Protein AF-A0A535V7N3-F1 (afdb_monomer)

Mean predicted aligned error: 14.21 Å

pLDDT: mean 73.82, std 18.44, range [35.97, 97.12]

Solvent-accessible surface area (backbone atoms only — not comparable to full-atom values): 8135 Å² total; per-residue (Å²): 132,54,72,67,55,56,29,54,79,70,72,48,84,84,77,90,72,60,88,92,40,60,90,75,37,63,65,57,57,50,50,53,53,51,51,48,69,50,43,65,97,60,89,83,92,47,71,66,62,52,51,51,39,46,50,54,44,48,56,54,33,73,78,59,64,79,82,86,57,85,73,39,75,67,42,54,49,49,49,53,56,68,66,39,94,58,79,81,59,99,52,96,73,82,73,97,64,88,75,84,80,83,86,68,85,79,76,75,80,72,75,84,72,85,80,77,77,89,80,130

Structure (mmCIF, N/CA/C/O backbone):
data_AF-A0A535V7N3-F1
#
_entry.id   AF-A0A535V7N3-F1
#
loop_
_atom_site.group_PDB
_atom_site.id
_atom_site.type_symbol
_atom_site.label_atom_id
_atom_site.label_alt_id
_atom_site.label_comp_id
_atom_site.label_asym_id
_atom_site.label_entity_id
_atom_site.label_seq_id
_atom_site.pdbx_PDB_ins_code
_atom_site.Cartn_x
_atom_site.Cartn_y
_atom_site.Cartn_z
_atom_site.occupancy
_atom_site.B_iso_or_equiv
_atom_site.auth_seq_id
_atom_site.auth_comp_id
_atom_site.auth_asym_id
_atom_site.auth_atom_id
_atom_site.pdbx_PDB_model_num
ATOM 1 N N . TYR A 1 1 ? -3.805 -7.284 29.762 1.00 74.19 1 TYR A N 1
ATOM 2 C CA . TYR A 1 1 ? -3.783 -8.088 28.529 1.00 74.19 1 TYR A CA 1
ATOM 3 C C . TYR A 1 1 ? -2.688 -7.583 27.618 1.00 74.19 1 TYR A C 1
ATOM 5 O O . TYR A 1 1 ? -2.623 -6.380 27.380 1.00 74.19 1 TYR A O 1
ATOM 13 N N . SER A 1 2 ? -1.801 -8.464 27.156 1.00 92.50 2 SER A N 1
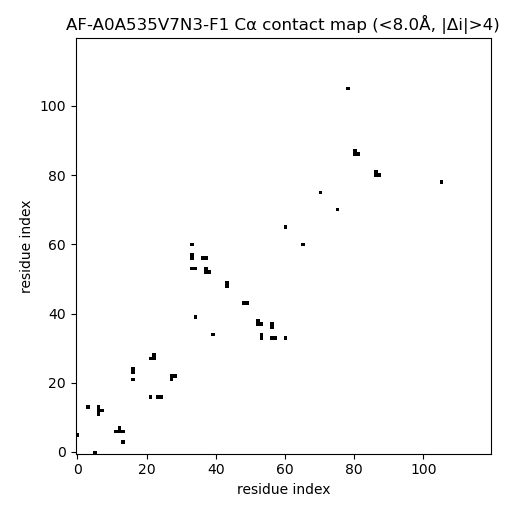ATOM 14 C CA . SER A 1 2 ? -0.885 -8.119 26.066 1.00 92.50 2 SER A CA 1
ATOM 15 C C . SER A 1 2 ? -1.628 -8.176 24.727 1.00 92.50 2 SER A C 1
ATOM 17 O O . SER A 1 2 ? -2.619 -8.894 24.590 1.00 92.50 2 SER A O 1
ATOM 19 N N . ILE A 1 3 ? -1.138 -7.448 23.721 1.00 92.81 3 ILE A N 1
ATOM 20 C CA . ILE A 1 3 ? -1.706 -7.492 22.364 1.00 92.81 3 I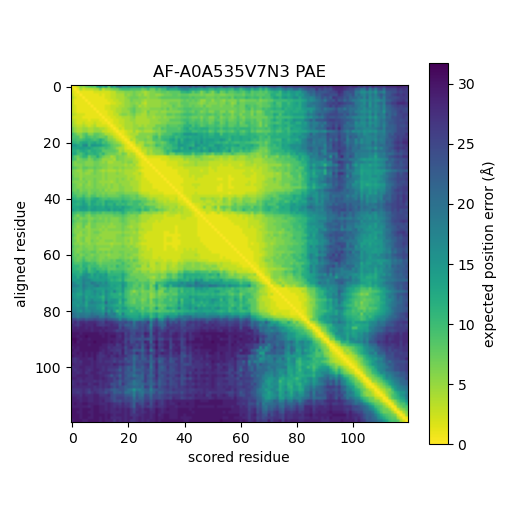LE A CA 1
ATOM 21 C C . ILE A 1 3 ? -1.712 -8.918 21.788 1.00 92.81 3 ILE A C 1
ATOM 23 O O . ILE A 1 3 ? -2.634 -9.292 21.075 1.00 92.81 3 ILE A O 1
ATOM 27 N N . VAL A 1 4 ? -0.722 -9.742 22.155 1.00 93.62 4 VAL A N 1
ATOM 28 C CA . VAL A 1 4 ? -0.614 -11.143 21.724 1.00 93.62 4 VAL A CA 1
ATOM 29 C C . VAL A 1 4 ? -1.763 -11.980 22.281 1.00 93.62 4 VAL A C 1
ATOM 31 O O . VAL A 1 4 ? -2.376 -12.737 21.535 1.00 93.62 4 VAL A O 1
ATOM 34 N N . GLN A 1 5 ? -2.074 -11.821 23.571 1.00 94.88 5 GLN A N 1
ATOM 35 C CA . GLN A 1 5 ? -3.191 -12.524 24.211 1.00 94.88 5 GLN A CA 1
ATOM 36 C C . GLN A 1 5 ? -4.526 -12.110 23.592 1.00 94.88 5 GLN A C 1
ATOM 38 O O . GLN A 1 5 ? -5.304 -12.970 23.197 1.00 94.88 5 GLN A O 1
ATOM 43 N N . TRP A 1 6 ? -4.737 -10.804 23.410 1.00 96.56 6 TRP A N 1
ATOM 44 C CA . TRP A 1 6 ? -5.947 -10.289 22.773 1.00 96.56 6 TRP A CA 1
ATOM 45 C C . TRP A 1 6 ? -6.116 -10.835 21.345 1.00 96.56 6 TRP A C 1
ATOM 47 O O . TRP A 1 6 ? -7.191 -11.314 20.997 1.00 96.56 6 TRP A O 1
ATOM 57 N N . CYS A 1 7 ? -5.056 -10.842 20.527 1.00 95.88 7 CYS A N 1
ATOM 58 C CA . CYS A 1 7 ? -5.110 -11.416 19.180 1.00 95.88 7 CYS A CA 1
ATOM 59 C C . CYS A 1 7 ? -5.440 -12.914 19.201 1.00 95.88 7 CYS A C 1
ATOM 61 O O . CYS A 1 7 ? -6.262 -13.358 18.403 1.00 95.88 7 CYS A O 1
ATOM 63 N N . ALA A 1 8 ? -4.842 -13.679 20.120 1.00 94.19 8 ALA A N 1
ATOM 64 C CA . ALA A 1 8 ? -5.105 -15.109 20.255 1.00 94.19 8 ALA A CA 1
ATOM 65 C C . ALA A 1 8 ? -6.572 -15.391 20.618 1.00 94.19 8 ALA A C 1
ATOM 67 O O . ALA A 1 8 ? -7.203 -16.238 19.989 1.00 94.19 8 ALA A O 1
ATOM 68 N N . GLU A 1 9 ? -7.134 -14.636 21.564 1.00 97.12 9 GLU A N 1
ATOM 69 C CA . GLU A 1 9 ? -8.542 -14.740 21.974 1.00 97.12 9 GLU A CA 1
ATOM 70 C C . GLU A 1 9 ? -9.521 -14.425 20.831 1.00 97.12 9 GLU A C 1
ATOM 72 O O . GLU A 1 9 ? -10.612 -14.985 20.782 1.00 97.12 9 GLU A O 1
ATOM 77 N N . HIS A 1 10 ? -9.118 -13.574 19.883 1.00 96.38 10 HIS A N 1
ATOM 78 C CA . HIS A 1 10 ? -9.930 -13.187 18.724 1.00 96.38 10 HIS A CA 1
ATOM 79 C C . HIS A 1 10 ? -9.615 -14.007 17.458 1.00 96.38 10 HIS A C 1
ATOM 81 O O . HIS A 1 10 ? -10.122 -13.692 16.382 1.00 96.38 10 HIS A O 1
ATOM 87 N N . GLY A 1 11 ? -8.770 -15.044 17.550 1.00 96.00 11 GLY A N 1
ATOM 88 C CA . GLY A 1 11 ? -8.406 -15.890 16.407 1.00 96.00 11 GLY A CA 1
ATOM 89 C C . GLY A 1 11 ? -7.527 -15.197 15.355 1.00 96.00 11 GLY A C 1
ATOM 90 O O . GLY A 1 11 ? -7.483 -15.624 14.202 1.00 96.00 11 GLY A O 1
ATOM 91 N N . ILE A 1 12 ? -6.827 -14.123 15.728 1.00 95.19 12 ILE A N 1
ATOM 92 C CA . ILE A 1 12 ? -5.952 -13.352 14.840 1.00 95.19 12 ILE A CA 1
ATOM 93 C C . ILE A 1 12 ? -4.520 -13.887 14.951 1.00 95.19 12 ILE A C 1
ATOM 95 O O . ILE A 1 12 ? -3.847 -13.708 15.968 1.00 95.19 12 ILE A O 1
ATOM 99 N N . LEU A 1 13 ? -4.022 -14.511 13.880 1.00 92.00 13 LEU A N 1
ATOM 100 C CA . LEU A 1 13 ? -2.645 -15.004 13.813 1.00 92.00 13 LEU A CA 1
ATOM 101 C C . LEU A 1 13 ? -1.653 -13.854 13.590 1.00 92.00 13 LEU A C 1
ATOM 103 O O . LEU A 1 13 ? -1.700 -13.160 12.574 1.00 92.00 13 LEU A O 1
ATOM 107 N N . LEU A 1 14 ? -0.698 -13.706 14.507 1.00 87.44 14 LEU A N 1
ATOM 108 C CA . LEU A 1 14 ? 0.419 -12.778 14.350 1.00 87.44 14 LEU A CA 1
ATOM 109 C C . LEU A 1 14 ? 1.558 -13.439 13.568 1.00 87.44 14 LEU A C 1
ATOM 111 O O . LEU A 1 14 ? 2.082 -14.480 13.960 1.00 87.44 14 LEU A O 1
ATOM 115 N N . LEU A 1 15 ? 1.967 -12.802 12.473 1.00 82.31 15 LEU A N 1
ATOM 116 C CA . LEU A 1 15 ? 3.112 -13.220 11.669 1.00 82.31 15 LEU A CA 1
ATOM 117 C C . LEU A 1 15 ? 4.334 -12.389 12.059 1.00 82.31 15 LEU A C 1
ATOM 119 O O . LEU A 1 15 ? 4.310 -11.160 11.986 1.00 82.31 15 LEU A O 1
ATOM 123 N N . SER A 1 16 ? 5.417 -13.056 12.455 1.00 82.00 16 SER A N 1
ATOM 124 C CA . SER A 1 16 ? 6.683 -12.375 12.725 1.00 82.00 16 SER A CA 1
ATOM 125 C C . SER A 1 16 ? 7.292 -11.869 11.415 1.00 82.00 16 SER A C 1
ATOM 127 O O . SER A 1 16 ? 7.611 -12.654 10.522 1.00 82.00 16 SER A O 1
ATOM 129 N N . THR A 1 17 ? 7.459 -10.552 11.292 1.00 76.81 17 THR A N 1
ATOM 130 C CA . THR A 1 17 ? 8.213 -9.940 10.194 1.00 76.81 17 THR A CA 1
ATOM 131 C C . THR A 1 17 ? 9.630 -9.619 10.665 1.00 76.81 17 THR A C 1
ATOM 133 O O . THR A 1 17 ? 9.774 -8.985 11.712 1.00 76.81 17 THR A O 1
ATOM 136 N N . PRO A 1 18 ? 10.682 -9.990 9.915 1.00 76.88 18 PRO A N 1
ATOM 137 C CA . PRO A 1 18 ? 12.049 -9.678 10.310 1.00 76.88 18 PRO A CA 1
ATOM 138 C C . PRO A 1 18 ? 12.278 -8.164 10.371 1.00 76.88 18 PRO A C 1
ATOM 140 O O . PRO A 1 18 ? 11.682 -7.396 9.609 1.00 76.88 18 PRO A O 1
ATOM 143 N N . AS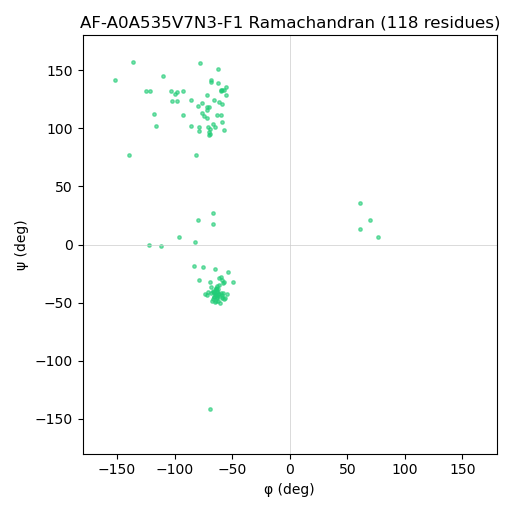N A 1 19 ? 13.192 -7.735 11.245 1.00 76.38 19 ASN A N 1
ATOM 144 C CA . ASN A 1 19 ? 13.632 -6.342 11.306 1.00 76.38 19 ASN A CA 1
ATOM 145 C C . ASN A 1 19 ? 14.141 -5.886 9.927 1.00 76.38 19 ASN A C 1
ATOM 147 O O . ASN A 1 19 ? 14.848 -6.623 9.242 1.00 76.38 19 ASN A O 1
ATOM 151 N N . ALA A 1 20 ? 13.745 -4.680 9.505 1.00 67.38 20 ALA A N 1
ATOM 152 C CA . ALA A 1 20 ? 13.964 -4.146 8.152 1.00 67.38 20 ALA A CA 1
ATOM 153 C C . ALA A 1 20 ? 13.316 -4.956 6.997 1.00 67.38 20 ALA A C 1
ATOM 155 O O . ALA A 1 20 ? 13.582 -4.702 5.820 1.00 67.38 20 ALA A O 1
ATOM 156 N N . GLY A 1 21 ? 12.403 -5.884 7.300 1.00 65.88 21 GLY A N 1
ATOM 157 C CA . GLY A 1 21 ? 11.613 -6.661 6.339 1.00 65.88 21 GLY A CA 1
ATOM 158 C C . GLY A 1 21 ? 10.407 -5.919 5.763 1.00 65.88 21 GLY A C 1
ATOM 159 O O . GLY A 1 21 ? 9.473 -6.552 5.288 1.00 65.88 21 GLY A O 1
ATOM 160 N N . SER A 1 22 ? 10.394 -4.590 5.804 1.00 62.59 22 SER A N 1
ATOM 161 C CA . SER A 1 22 ? 9.235 -3.762 5.446 1.00 62.59 22 SER A CA 1
ATOM 162 C C . SER A 1 22 ? 8.777 -3.982 3.984 1.00 62.59 22 SER A C 1
ATOM 164 O O . SER A 1 22 ? 7.595 -3.982 3.660 1.00 62.59 22 SER A O 1
ATOM 166 N N . TRP A 1 23 ? 9.711 -4.372 3.109 1.00 63.16 23 TRP A N 1
ATOM 167 C CA . TRP A 1 23 ? 9.445 -4.803 1.731 1.00 63.16 23 TRP A CA 1
ATOM 168 C C . TRP A 1 23 ? 8.626 -6.103 1.598 1.00 63.16 23 TRP A C 1
ATOM 170 O O . TRP A 1 23 ? 8.041 -6.325 0.537 1.00 63.16 23 TRP A O 1
ATOM 180 N N . LEU A 1 24 ? 8.585 -6.952 2.631 1.00 63.84 24 LEU A N 1
ATOM 181 C CA . LEU A 1 24 ? 7.697 -8.122 2.720 1.00 63.84 24 LEU A CA 1
ATOM 182 C C . LEU A 1 24 ? 6.301 -7.734 3.218 1.00 63.84 24 LEU A C 1
ATOM 184 O O . LEU A 1 24 ? 5.348 -8.485 3.020 1.00 63.84 24 LEU A O 1
ATOM 188 N N . ASN A 1 25 ? 6.165 -6.566 3.851 1.00 74.06 25 ASN A N 1
ATOM 189 C CA . ASN A 1 25 ? 4.892 -6.096 4.358 1.00 74.06 25 ASN A CA 1
ATOM 190 C C .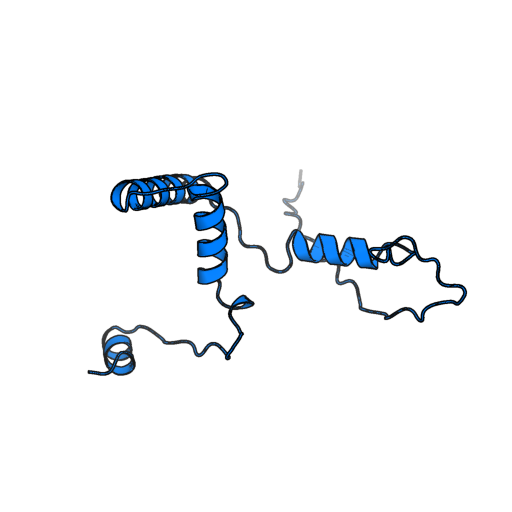 ASN A 1 25 ? 4.052 -5.510 3.213 1.00 74.06 25 ASN A C 1
ATOM 192 O O . ASN A 1 25 ? 4.232 -4.371 2.769 1.00 74.06 25 ASN A O 1
ATOM 196 N N . MET A 1 26 ? 3.094 -6.304 2.734 1.00 72.06 26 MET A N 1
ATOM 197 C CA . MET A 1 26 ? 2.157 -5.875 1.695 1.00 72.06 26 MET A CA 1
ATOM 198 C C . MET A 1 26 ? 1.348 -4.636 2.108 1.00 72.06 26 MET A C 1
ATOM 200 O O . MET A 1 26 ? 1.039 -3.809 1.247 1.00 72.06 26 MET A O 1
ATOM 204 N N . ALA A 1 27 ? 1.075 -4.449 3.403 1.00 78.50 27 ALA A N 1
ATOM 205 C CA . ALA A 1 27 ? 0.339 -3.288 3.894 1.00 78.50 27 ALA A CA 1
ATOM 206 C C . ALA A 1 27 ? 1.110 -1.979 3.661 1.00 78.50 27 ALA A C 1
ATOM 208 O O . ALA A 1 27 ? 0.526 -1.005 3.187 1.00 78.50 27 ALA A O 1
ATOM 209 N N . GLU A 1 28 ? 2.428 -1.959 3.883 1.00 80.62 28 GLU A N 1
ATOM 210 C CA . GLU A 1 28 ? 3.251 -0.763 3.640 1.00 80.62 28 GLU A CA 1
ATOM 211 C C . GLU A 1 28 ? 3.254 -0.384 2.151 1.00 80.62 28 GLU A C 1
ATOM 213 O O . GLU A 1 28 ? 3.182 0.789 1.770 1.00 80.62 28 GLU A O 1
ATOM 218 N N . SER A 1 29 ? 3.290 -1.389 1.273 1.00 77.12 29 SER A N 1
ATOM 219 C CA . SER A 1 29 ? 3.226 -1.154 -0.168 1.00 77.12 29 SER A CA 1
ATOM 220 C C . SER A 1 29 ? 1.905 -0.515 -0.600 1.00 77.12 29 SER A C 1
ATOM 222 O O . SER A 1 29 ? 1.930 0.405 -1.424 1.00 77.12 29 SER A O 1
ATOM 224 N N . VAL A 1 30 ? 0.776 -0.959 -0.037 1.00 82.19 30 VAL A N 1
ATOM 225 C CA . VAL A 1 30 ? -0.542 -0.348 -0.270 1.00 82.19 30 VAL A CA 1
ATOM 226 C C . VAL A 1 30 ? -0.573 1.077 0.282 1.00 82.19 30 VAL A C 1
ATOM 228 O O . VAL A 1 30 ? -0.889 2.004 -0.464 1.00 82.19 30 VAL A O 1
ATOM 231 N N . GLN A 1 31 ? -0.148 1.282 1.532 1.00 87.69 31 GLN A N 1
ATOM 232 C CA . GLN A 1 31 ? -0.089 2.606 2.164 1.00 87.69 31 GLN A CA 1
ATOM 233 C C . GLN A 1 31 ? 0.722 3.602 1.333 1.00 87.69 31 GLN A C 1
ATOM 235 O O . GLN A 1 31 ? 0.292 4.735 1.130 1.00 87.69 31 GLN A O 1
ATOM 240 N N . ARG A 1 32 ? 1.866 3.184 0.782 1.00 85.88 32 ARG A N 1
ATOM 241 C CA . ARG A 1 32 ? 2.699 4.039 -0.074 1.00 85.88 32 ARG A CA 1
ATOM 242 C C . ARG A 1 32 ? 1.995 4.449 -1.369 1.00 85.88 32 ARG A C 1
ATOM 244 O O . ARG A 1 32 ? 2.168 5.585 -1.804 1.00 85.88 32 ARG A O 1
ATOM 251 N N . ILE A 1 33 ? 1.225 3.552 -1.990 1.00 86.50 33 ILE A N 1
ATOM 252 C CA . ILE A 1 33 ? 0.440 3.867 -3.196 1.00 86.50 33 ILE A CA 1
ATOM 253 C C . ILE A 1 33 ? -0.680 4.847 -2.851 1.00 86.50 33 ILE A C 1
ATOM 255 O O . ILE A 1 33 ? -0.827 5.857 -3.539 1.00 86.50 33 ILE A O 1
ATOM 259 N N . ILE A 1 34 ? -1.434 4.565 -1.787 1.00 91.94 34 ILE A N 1
ATOM 260 C CA . ILE A 1 34 ? -2.551 5.405 -1.349 1.00 91.94 34 ILE A CA 1
ATOM 261 C C . ILE A 1 34 ? -2.049 6.796 -0.952 1.00 91.94 34 ILE A C 1
ATOM 263 O O . ILE A 1 34 ? -2.539 7.783 -1.486 1.00 91.94 34 ILE A O 1
ATOM 267 N N . LYS A 1 35 ? -0.996 6.891 -0.128 1.00 92.69 35 LYS A N 1
ATOM 268 C CA . LYS A 1 35 ? -0.366 8.164 0.257 1.00 92.69 35 LYS A CA 1
ATOM 269 C C . LYS A 1 35 ? 0.091 8.972 -0.952 1.00 92.69 35 LYS A C 1
ATOM 271 O O . LYS A 1 35 ? -0.150 10.172 -1.011 1.00 92.69 35 LYS A O 1
ATOM 276 N N . ALA A 1 36 ? 0.753 8.328 -1.914 1.00 91.44 36 ALA A N 1
ATOM 277 C CA . ALA A 1 36 ? 1.208 9.020 -3.112 1.00 91.44 36 ALA A CA 1
ATOM 278 C C . ALA A 1 36 ? 0.033 9.545 -3.949 1.00 91.44 36 ALA A C 1
ATOM 280 O O . ALA A 1 36 ? 0.138 10.626 -4.505 1.00 91.44 36 ALA A O 1
ATOM 281 N N . ARG A 1 37 ? -1.082 8.814 -4.041 1.00 92.00 37 ARG A N 1
ATOM 282 C CA . ARG A 1 37 ? -2.264 9.266 -4.793 1.00 92.00 37 ARG A CA 1
ATOM 283 C C . ARG A 1 37 ? -3.036 10.368 -4.080 1.00 92.00 37 ARG A C 1
ATOM 285 O O . ARG A 1 37 ? -3.418 11.325 -4.734 1.00 92.00 37 ARG A O 1
ATOM 292 N N . ALA A 1 38 ? -3.218 10.233 -2.770 1.00 94.31 38 ALA A N 1
ATOM 293 C CA . ALA A 1 38 ? -3.960 11.193 -1.967 1.00 94.31 38 ALA A CA 1
ATOM 294 C C . ALA A 1 38 ? -3.234 12.541 -1.859 1.00 94.31 38 ALA A C 1
ATOM 296 O O . ALA A 1 38 ? -3.879 13.580 -1.844 1.00 94.31 38 ALA A O 1
ATOM 297 N N . LEU A 1 39 ? -1.895 12.533 -1.770 1.00 94.38 39 LEU A N 1
ATOM 298 C CA . LEU A 1 39 ? -1.130 13.713 -1.339 1.00 94.38 39 LEU A CA 1
ATOM 299 C C . LEU A 1 39 ? -0.085 14.215 -2.345 1.00 94.38 39 LEU A C 1
ATOM 301 O O . LEU A 1 39 ? 0.627 15.172 -2.040 1.00 94.38 39 LEU A O 1
ATOM 305 N N . ALA A 1 40 ? 0.090 13.584 -3.512 1.00 92.69 40 ALA A N 1
ATOM 306 C CA . ALA A 1 40 ? 1.120 14.029 -4.455 1.00 92.69 40 ALA A CA 1
ATOM 307 C C . ALA A 1 40 ? 0.901 15.487 -4.884 1.00 92.69 40 ALA A C 1
ATOM 309 O O . ALA A 1 40 ? -0.118 15.825 -5.477 1.00 92.69 40 ALA A O 1
ATOM 310 N N . GLY A 1 41 ? 1.903 16.329 -4.619 1.00 89.94 41 GLY A N 1
ATOM 311 C CA . GLY A 1 41 ? 1.897 17.743 -5.000 1.00 89.94 41 GLY A CA 1
ATOM 312 C C . GLY A 1 41 ? 1.025 18.641 -4.122 1.00 89.94 41 GLY A C 1
ATOM 313 O O . GLY A 1 41 ? 0.883 19.813 -4.446 1.00 89.94 41 GLY A O 1
ATOM 314 N N . GLN A 1 42 ? 0.466 18.121 -3.028 1.00 88.12 42 GLN A N 1
ATOM 315 C CA . GLN A 1 42 ? -0.407 18.874 -2.135 1.00 88.12 42 GLN A CA 1
ATOM 316 C C . GLN A 1 42 ? 0.266 19.133 -0.785 1.00 88.12 42 GLN A C 1
ATOM 318 O O . GLN A 1 42 ? 0.985 18.276 -0.266 1.00 88.12 42 GLN A O 1
ATOM 323 N N . HIS A 1 43 ? -0.005 20.296 -0.193 1.00 86.31 43 HIS A N 1
ATOM 324 C CA . HIS A 1 43 ? 0.371 20.610 1.182 1.00 86.31 43 HIS A CA 1
ATOM 325 C C . HIS A 1 43 ? -0.898 20.854 2.001 1.00 86.31 43 HIS A C 1
ATOM 327 O O . HIS A 1 43 ? -1.613 21.826 1.773 1.00 86.31 43 HIS A O 1
ATOM 333 N N . VAL A 1 44 ? -1.187 19.955 2.940 1.00 84.88 44 VAL A N 1
ATOM 334 C CA . VAL A 1 44 ? -2.424 19.970 3.730 1.00 84.88 44 VAL A CA 1
ATOM 335 C C . VAL A 1 44 ? -2.128 20.514 5.125 1.00 84.88 44 VAL A C 1
ATOM 337 O O . VAL A 1 44 ? -1.173 20.074 5.761 1.00 84.88 44 VAL A O 1
ATOM 340 N N . TYR A 1 45 ? -2.943 21.461 5.594 1.00 88.00 45 TYR A N 1
ATOM 341 C CA . TYR A 1 45 ? -2.812 22.088 6.919 1.00 88.00 45 TYR A CA 1
ATOM 342 C C . TYR A 1 45 ? -3.957 21.725 7.881 1.00 88.00 45 TYR A C 1
ATOM 344 O O . TYR A 1 45 ? -3.930 22.136 9.036 1.00 88.00 45 TYR A O 1
ATOM 352 N N . ASP A 1 46 ? -4.932 20.935 7.422 1.00 95.00 46 ASP A N 1
ATOM 353 C CA . ASP A 1 46 ? -6.094 20.494 8.195 1.00 95.00 46 ASP A CA 1
ATOM 354 C C . ASP A 1 46 ? -6.204 18.960 8.189 1.00 95.00 46 ASP A C 1
ATOM 356 O O . ASP A 1 46 ? -6.108 18.304 7.147 1.00 95.00 46 ASP A O 1
ATOM 360 N N . VAL A 1 47 ? -6.403 18.388 9.374 1.00 95.25 47 VAL A N 1
ATOM 361 C CA . VAL A 1 47 ? -6.532 16.945 9.587 1.00 95.25 47 VAL A CA 1
ATOM 362 C C . VAL A 1 47 ? -7.837 16.399 9.006 1.00 95.25 47 VAL A C 1
ATOM 364 O O . VAL A 1 47 ? -7.843 15.261 8.533 1.00 95.25 47 VAL A O 1
ATOM 367 N N . GLU A 1 48 ? -8.924 17.167 9.001 1.00 96.38 48 GLU A N 1
ATOM 368 C CA . GLU A 1 48 ? -10.194 16.682 8.445 1.00 96.38 48 GLU A CA 1
ATOM 369 C C . GLU A 1 48 ? -10.121 16.591 6.919 1.00 96.38 48 GLU A C 1
ATOM 371 O O . GLU A 1 48 ? -10.420 15.541 6.350 1.00 96.38 48 GLU A O 1
ATOM 376 N N . ILE A 1 49 ? -9.548 17.609 6.268 1.00 94.69 49 ILE A N 1
ATOM 377 C CA . ILE A 1 49 ? -9.262 17.577 4.823 1.00 94.69 49 ILE A CA 1
ATOM 378 C C . ILE A 1 49 ? -8.355 16.389 4.477 1.00 94.69 49 ILE A C 1
ATOM 380 O O . ILE A 1 49 ? -8.587 15.682 3.495 1.00 94.69 49 ILE A O 1
ATOM 384 N N . LEU A 1 50 ? -7.338 16.125 5.305 1.00 95.00 50 LEU A N 1
ATOM 385 C CA . LEU A 1 50 ? -6.452 14.978 5.121 1.00 95.00 50 LEU A CA 1
ATOM 386 C C . LEU A 1 50 ? -7.228 13.651 5.138 1.00 95.00 50 LEU A C 1
ATOM 388 O O . LEU A 1 50 ? -6.993 12.793 4.282 1.00 95.00 50 LEU A O 1
ATOM 392 N N . LYS A 1 51 ? -8.139 13.469 6.103 1.00 96.00 51 LYS A N 1
ATOM 393 C CA . LYS A 1 51 ? -8.961 12.254 6.226 1.00 96.00 51 LYS A CA 1
ATOM 394 C C . LYS A 1 51 ? -9.871 12.068 5.020 1.00 96.00 51 LYS A C 1
ATOM 396 O O . LYS A 1 51 ? -9.935 10.953 4.499 1.00 96.00 51 LYS A O 1
ATOM 401 N N . ASP A 1 52 ? -10.537 13.129 4.582 1.00 96.06 52 ASP A N 1
ATOM 402 C CA . ASP A 1 52 ? -11.468 13.064 3.456 1.00 96.06 52 ASP A CA 1
ATOM 403 C C . ASP A 1 52 ? -10.740 12.693 2.164 1.00 96.06 52 ASP A C 1
ATOM 405 O O . ASP A 1 52 ? -11.142 11.758 1.474 1.00 96.06 52 ASP A O 1
ATOM 409 N N . TRP A 1 53 ? -9.574 13.286 1.903 1.00 95.81 53 TRP A N 1
ATOM 410 C CA . TRP A 1 53 ? -8.767 12.927 0.734 1.00 95.81 53 TRP A CA 1
ATOM 411 C C . TRP A 1 53 ? -8.291 11.476 0.749 1.00 95.81 53 TRP A C 1
ATOM 413 O O . TRP A 1 53 ? -8.246 10.813 -0.294 1.00 95.81 53 TRP A O 1
ATOM 423 N N . PHE A 1 54 ? -7.926 10.957 1.924 1.00 96.12 54 PHE A N 1
ATOM 424 C CA . PHE A 1 54 ? -7.605 9.541 2.056 1.00 96.12 54 PHE A CA 1
ATOM 425 C C . PHE A 1 54 ? -8.824 8.659 1.791 1.00 96.12 54 PHE A C 1
ATOM 427 O O . PHE A 1 54 ? -8.683 7.665 1.077 1.00 96.12 54 PHE A O 1
ATOM 434 N N . ARG A 1 55 ? -10.000 9.021 2.318 1.00 96.62 55 ARG A N 1
ATOM 435 C CA . ARG A 1 55 ? -11.251 8.281 2.109 1.00 96.62 55 ARG A CA 1
ATOM 436 C C . ARG A 1 55 ? -11.615 8.231 0.625 1.00 96.62 55 ARG A C 1
ATOM 438 O O . ARG A 1 55 ? -11.741 7.137 0.081 1.00 96.62 55 ARG A O 1
ATOM 445 N N . ASP A 1 56 ? -11.607 9.374 -0.053 1.00 96.00 56 ASP A N 1
ATOM 446 C CA . ASP A 1 56 ? -11.886 9.472 -1.490 1.00 96.00 56 ASP A CA 1
ATOM 447 C C . ASP A 1 56 ? -10.898 8.649 -2.327 1.00 96.00 56 ASP A C 1
ATOM 449 O O . ASP A 1 56 ? -11.273 7.941 -3.269 1.00 96.00 56 ASP A O 1
ATOM 453 N N . THR A 1 57 ? -9.613 8.700 -1.964 1.00 95.69 57 THR A N 1
ATOM 454 C CA . THR A 1 57 ? -8.566 7.927 -2.643 1.00 95.69 57 THR A CA 1
ATOM 455 C C . THR A 1 57 ? -8.761 6.424 -2.450 1.00 95.69 57 THR A C 1
ATOM 457 O O . THR A 1 57 ? -8.553 5.656 -3.394 1.00 95.69 57 THR A O 1
ATOM 460 N N . ILE A 1 58 ? -9.142 5.991 -1.246 1.00 94.81 58 ILE A N 1
ATOM 461 C CA . ILE A 1 58 ? -9.430 4.587 -0.936 1.00 94.81 58 ILE A CA 1
ATOM 462 C C . ILE A 1 58 ? -10.664 4.125 -1.710 1.00 94.81 58 ILE A C 1
ATOM 464 O O . ILE A 1 58 ? -10.597 3.080 -2.352 1.00 94.81 58 ILE A O 1
ATOM 468 N N . ASP A 1 59 ? -11.737 4.911 -1.743 1.00 95.81 59 ASP A N 1
ATOM 469 C CA . ASP A 1 59 ? -12.954 4.573 -2.485 1.00 95.81 59 ASP A CA 1
ATOM 470 C C . ASP A 1 59 ? -12.685 4.458 -3.988 1.00 95.81 59 ASP A C 1
ATOM 472 O O . 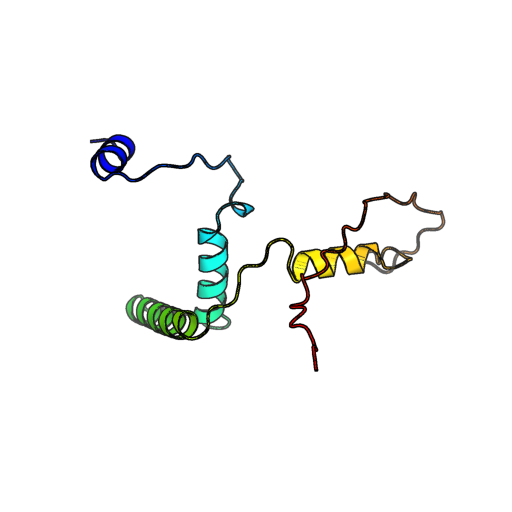ASP A 1 59 ? -13.114 3.503 -4.643 1.00 95.81 59 ASP A O 1
ATOM 476 N N . ALA A 1 60 ? -11.906 5.387 -4.546 1.00 92.00 60 ALA A N 1
ATOM 477 C CA . ALA A 1 60 ? -11.459 5.308 -5.932 1.00 92.00 60 ALA A CA 1
ATOM 478 C C . ALA A 1 60 ? -10.565 4.084 -6.190 1.00 92.00 60 ALA A C 1
ATOM 480 O O . ALA A 1 60 ? -10.702 3.424 -7.224 1.00 92.00 60 ALA A O 1
ATOM 481 N N . TRP A 1 61 ? -9.665 3.755 -5.259 1.00 90.31 61 TRP A N 1
ATOM 482 C CA . TRP A 1 61 ? -8.818 2.568 -5.365 1.00 90.31 61 TRP A CA 1
ATOM 483 C C . TRP A 1 61 ? -9.631 1.274 -5.262 1.00 90.31 61 TRP A C 1
ATOM 485 O O . TRP A 1 61 ? -9.379 0.367 -6.045 1.00 90.31 61 TRP A O 1
ATOM 495 N N . ASN A 1 62 ? -10.629 1.196 -4.382 1.00 90.88 62 ASN A N 1
ATOM 496 C CA . ASN A 1 62 ? -11.495 0.024 -4.226 1.00 90.88 62 ASN A CA 1
ATOM 497 C C . ASN A 1 62 ? -12.285 -0.280 -5.507 1.00 90.88 62 ASN A C 1
ATOM 499 O O . ASN A 1 62 ? -12.475 -1.447 -5.841 1.00 90.88 62 ASN A O 1
ATOM 503 N N . ARG A 1 63 ? -12.695 0.752 -6.262 1.00 92.94 63 ARG A N 1
ATOM 504 C CA . ARG A 1 63 ? -13.351 0.575 -7.572 1.00 92.94 63 ARG A CA 1
ATOM 505 C C . ARG A 1 63 ? -12.411 -0.014 -8.628 1.00 92.94 63 ARG A C 1
ATOM 507 O O . ARG A 1 63 ? -12.825 -0.866 -9.409 1.00 92.94 63 ARG A O 1
ATOM 514 N N . HIS A 1 64 ? -11.151 0.425 -8.655 1.00 85.50 64 HIS A N 1
ATOM 515 C CA . HIS A 1 64 ? -10.149 -0.034 -9.623 1.00 85.50 64 HIS A CA 1
ATOM 516 C C . HIS A 1 64 ? -8.774 -0.225 -8.964 1.00 85.50 64 HIS A C 1
ATOM 518 O O . HIS A 1 64 ? -7.867 0.612 -9.124 1.00 85.50 64 HIS A O 1
ATOM 524 N N . PRO A 1 65 ? -8.586 -1.333 -8.223 1.00 84.56 65 PRO A N 1
ATOM 525 C CA . PRO A 1 65 ? -7.367 -1.543 -7.465 1.00 84.56 65 PRO A CA 1
ATOM 526 C C . PRO A 1 65 ? -6.203 -1.766 -8.418 1.00 84.56 65 PRO A C 1
ATOM 528 O O . PRO A 1 65 ? -6.307 -2.441 -9.441 1.00 84.56 65 PRO A O 1
ATOM 531 N N . THR A 1 66 ? -5.049 -1.194 -8.084 1.00 78.88 66 THR A N 1
ATOM 532 C CA . THR A 1 66 ? -3.820 -1.499 -8.822 1.00 78.88 66 THR A CA 1
ATOM 533 C C . THR A 1 66 ? -3.268 -2.829 -8.329 1.00 78.88 66 THR A C 1
ATOM 535 O O . THR A 1 66 ? -2.909 -2.903 -7.152 1.00 78.88 66 THR A O 1
ATOM 538 N N . PRO A 1 67 ? -3.150 -3.853 -9.195 1.00 73.38 67 PRO A N 1
ATOM 539 C CA . PRO A 1 67 ? -2.639 -5.149 -8.779 1.00 73.38 67 PRO A CA 1
ATOM 540 C C . PRO A 1 67 ? -1.223 -5.022 -8.219 1.00 73.38 67 PRO A C 1
ATOM 542 O O . PRO A 1 67 ? -0.347 -4.393 -8.826 1.00 73.38 67 PRO A O 1
ATOM 545 N N . PHE A 1 68 ? -0.986 -5.636 -7.062 1.00 66.81 68 PHE A N 1
ATOM 546 C CA . PHE A 1 68 ? 0.347 -5.717 -6.487 1.00 66.81 68 PHE A CA 1
ATOM 547 C C . PHE A 1 68 ? 1.078 -6.929 -7.071 1.00 66.81 68 PHE A C 1
ATOM 549 O O . PHE A 1 68 ? 0.828 -8.065 -6.683 1.00 66.81 68 PHE A O 1
ATOM 556 N N . VAL A 1 69 ? 1.973 -6.687 -8.031 1.00 68.62 69 VAL A N 1
ATOM 557 C CA . VAL A 1 69 ? 2.772 -7.743 -8.668 1.00 68.62 69 VAL A CA 1
ATOM 558 C C . VAL A 1 69 ? 4.182 -7.741 -8.094 1.00 68.62 69 VAL A C 1
ATOM 560 O O . VAL A 1 69 ? 4.902 -6.734 -8.168 1.00 68.62 69 VAL A O 1
ATOM 563 N N . TRP A 1 70 ? 4.593 -8.889 -7.555 1.00 65.56 70 TRP A N 1
ATOM 564 C CA . TRP A 1 70 ? 5.963 -9.100 -7.111 1.00 65.56 70 TRP A CA 1
ATOM 565 C C . TRP A 1 70 ? 6.937 -8.936 -8.275 1.00 65.56 70 TRP A C 1
ATOM 567 O O . TRP A 1 70 ? 6.711 -9.458 -9.361 1.00 65.56 70 TRP A O 1
ATOM 577 N N . GLY A 1 71 ? 8.019 -8.182 -8.076 1.00 64.19 71 GLY A N 1
ATOM 578 C CA . GLY A 1 71 ? 8.970 -7.949 -9.162 1.00 64.19 71 GLY A CA 1
ATOM 579 C C . GLY A 1 71 ? 8.351 -7.242 -10.383 1.00 64.19 71 GLY A C 1
ATOM 580 O O . GLY A 1 71 ? 8.722 -7.528 -11.512 1.00 64.19 71 GLY A O 1
ATOM 581 N N . GLY A 1 72 ? 7.410 -6.309 -10.186 1.00 68.88 72 GLY A N 1
ATOM 582 C CA . GLY A 1 72 ? 6.775 -5.560 -11.281 1.00 68.88 72 GLY A CA 1
ATOM 583 C C . GLY A 1 72 ? 7.699 -4.562 -12.007 1.00 68.88 72 GLY A C 1
ATOM 584 O O . GLY A 1 72 ? 8.899 -4.774 -12.192 1.00 68.88 72 GLY A O 1
ATOM 585 N N . LYS A 1 73 ? 7.168 -3.388 -12.388 1.00 71.38 73 LYS A N 1
ATOM 586 C CA . LYS A 1 73 ? 7.883 -2.378 -13.209 1.00 71.38 73 LYS A CA 1
ATOM 587 C C . LYS A 1 73 ? 9.297 -2.032 -12.708 1.00 71.38 73 LYS A C 1
ATOM 589 O O . LYS A 1 73 ? 10.165 -1.719 -13.519 1.00 71.38 73 LYS A O 1
ATOM 594 N N . ARG A 1 74 ? 9.556 -2.074 -11.391 1.00 72.25 74 ARG A N 1
ATOM 595 C CA . ARG A 1 74 ? 10.885 -1.807 -10.802 1.00 72.25 74 ARG A CA 1
ATOM 596 C C . ARG A 1 74 ? 11.896 -2.922 -11.078 1.00 72.25 74 ARG A C 1
ATOM 598 O O . ARG A 1 74 ? 13.047 -2.605 -11.362 1.00 72.25 74 ARG A O 1
ATOM 605 N N . HIS A 1 75 ? 11.488 -4.186 -11.007 1.00 71.38 75 HIS A N 1
ATOM 606 C CA . HIS A 1 75 ? 12.344 -5.312 -11.389 1.00 71.38 75 HIS A CA 1
ATOM 607 C C . HIS A 1 75 ? 12.600 -5.269 -12.891 1.00 71.38 75 HIS A C 1
ATOM 609 O O . HIS A 1 75 ? 13.751 -5.194 -13.284 1.00 71.38 75 HIS A O 1
ATOM 615 N N . ALA A 1 76 ? 11.559 -5.079 -13.710 1.00 74.38 76 ALA A N 1
ATOM 616 C CA . ALA A 1 76 ? 11.718 -4.908 -15.156 1.00 74.38 76 ALA A CA 1
ATOM 617 C C . ALA A 1 76 ? 12.624 -3.714 -15.535 1.00 74.38 76 ALA A C 1
ATOM 619 O O . ALA A 1 76 ? 13.326 -3.740 -16.543 1.00 74.38 76 ALA A O 1
ATOM 620 N N . ARG A 1 77 ? 12.631 -2.626 -14.748 1.00 74.00 77 ARG A N 1
ATOM 621 C CA . ARG A 1 77 ? 13.596 -1.517 -14.908 1.00 74.00 77 ARG A CA 1
ATOM 622 C C . ARG A 1 77 ? 15.022 -1.941 -14.550 1.00 74.00 77 ARG A C 1
ATOM 624 O O . ARG A 1 77 ? 15.944 -1.549 -15.259 1.00 74.00 77 ARG A O 1
ATOM 631 N N . ARG A 1 78 ? 15.202 -2.716 -13.477 1.00 73.88 78 ARG A N 1
ATOM 632 C CA . ARG A 1 78 ? 16.505 -3.280 -13.093 1.00 73.88 78 ARG A CA 1
ATOM 633 C C . ARG A 1 78 ? 17.004 -4.254 -14.156 1.00 73.88 78 ARG A C 1
ATOM 635 O O . ARG A 1 78 ? 18.114 -4.068 -14.631 1.00 73.88 78 ARG A O 1
ATOM 642 N N . ASP A 1 79 ? 16.169 -5.182 -14.608 1.00 75.88 79 ASP A N 1
ATOM 643 C CA . ASP A 1 79 ? 16.492 -6.133 -15.676 1.00 75.88 79 ASP A CA 1
ATOM 644 C C . ASP A 1 79 ? 16.903 -5.407 -16.948 1.00 75.88 79 ASP A C 1
ATOM 646 O O . ASP A 1 79 ? 17.953 -5.704 -17.501 1.00 75.88 79 ASP A O 1
ATOM 650 N N . ARG A 1 80 ? 16.148 -4.380 -17.368 1.00 74.50 80 ARG A N 1
ATOM 651 C CA . ARG A 1 80 ? 16.538 -3.538 -18.508 1.00 74.50 80 ARG A CA 1
ATOM 652 C C . ARG A 1 80 ? 17.886 -2.861 -18.292 1.00 74.50 80 ARG A C 1
ATOM 654 O O . ARG A 1 80 ? 18.687 -2.837 -19.215 1.00 74.50 80 ARG A O 1
ATOM 661 N N . ALA A 1 81 ? 18.153 -2.317 -17.105 1.00 71.94 81 ALA A N 1
ATOM 662 C CA . ALA A 1 81 ? 19.442 -1.697 -16.806 1.00 71.94 81 ALA A CA 1
ATOM 663 C C . ALA A 1 81 ? 20.606 -2.701 -16.861 1.00 71.94 81 ALA A C 1
ATOM 665 O O . ALA A 1 81 ? 21.682 -2.334 -17.322 1.00 71.94 81 ALA A O 1
ATOM 666 N N . TYR A 1 82 ? 20.381 -3.949 -16.442 1.00 69.75 82 TYR A N 1
ATOM 667 C CA . TYR A 1 82 ? 21.375 -5.025 -16.509 1.00 69.75 82 TYR A CA 1
ATOM 668 C C . TYR A 1 82 ? 21.513 -5.644 -17.908 1.00 69.75 82 TYR A C 1
ATOM 670 O O . TYR A 1 82 ? 22.603 -6.075 -18.269 1.00 69.75 82 TYR A O 1
ATOM 678 N N . ALA A 1 83 ? 20.437 -5.675 -18.700 1.00 68.62 83 ALA A N 1
ATOM 679 C CA . ALA A 1 83 ? 20.428 -6.186 -20.070 1.00 68.62 83 ALA A CA 1
ATOM 680 C C . ALA A 1 83 ? 21.089 -5.226 -21.073 1.00 68.62 83 ALA A C 1
ATOM 682 O O . ALA A 1 83 ? 21.487 -5.654 -22.158 1.00 68.62 83 ALA A O 1
ATOM 683 N N . ARG A 1 84 ? 21.236 -3.934 -20.736 1.00 64.00 84 ARG A N 1
ATOM 684 C CA . ARG A 1 84 ? 22.052 -3.019 -21.547 1.00 64.00 84 ARG A CA 1
ATOM 685 C C . ARG A 1 84 ? 23.494 -3.535 -21.564 1.00 64.00 84 ARG A C 1
ATOM 687 O O . ARG A 1 84 ? 24.116 -3.680 -20.516 1.00 64.00 84 ARG A O 1
ATOM 694 N N . ARG A 1 85 ? 24.020 -3.782 -22.771 1.00 56.94 85 ARG A N 1
ATOM 695 C CA . ARG A 1 85 ? 25.377 -4.311 -23.028 1.00 56.94 85 ARG A CA 1
ATOM 696 C C . ARG A 1 85 ? 26.492 -3.493 -22.357 1.00 56.94 85 ARG A C 1
ATOM 698 O O . ARG A 1 85 ? 27.542 -4.048 -22.058 1.00 56.94 85 ARG A O 1
ATOM 705 N N . HIS A 1 86 ? 26.236 -2.217 -22.059 1.00 58.31 86 HIS A N 1
ATOM 706 C CA . HIS A 1 86 ? 27.126 -1.338 -21.305 1.00 5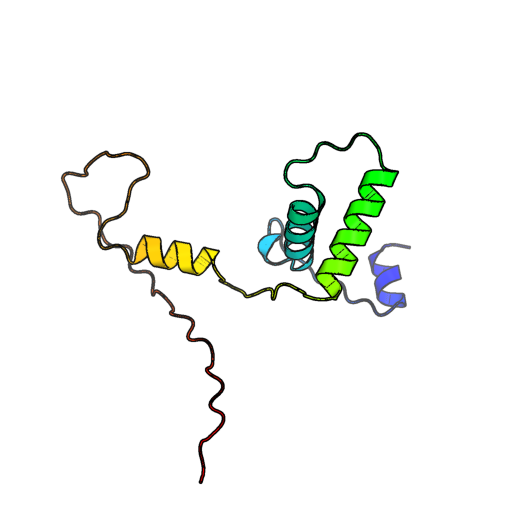8.31 86 HIS A CA 1
ATOM 707 C C . HIS A 1 86 ? 26.413 -0.812 -20.054 1.00 58.31 86 HIS A C 1
ATOM 709 O O . HIS A 1 86 ? 25.277 -0.330 -20.126 1.00 58.31 86 HIS A O 1
ATOM 715 N N . ARG A 1 87 ? 27.083 -0.893 -18.896 1.00 55.09 87 ARG A N 1
ATOM 716 C CA . ARG A 1 87 ? 26.611 -0.258 -17.659 1.00 55.09 87 ARG A CA 1
ATOM 717 C C . ARG A 1 87 ? 26.586 1.249 -17.906 1.00 55.09 87 ARG A C 1
ATOM 719 O 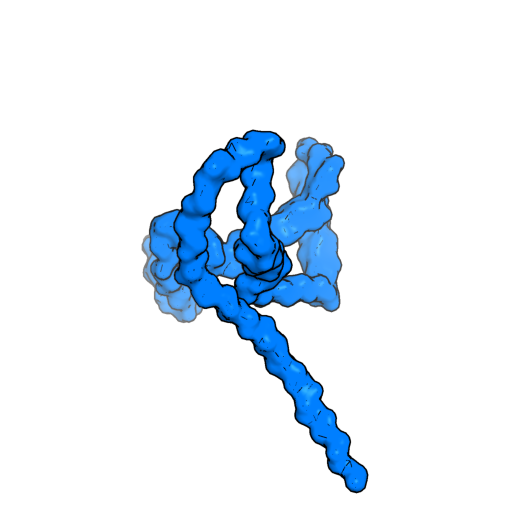O . ARG A 1 87 ? 27.639 1.860 -18.021 1.00 55.09 87 ARG A O 1
ATOM 726 N N . LEU A 1 88 ? 25.398 1.846 -17.965 1.00 56.75 88 LEU A N 1
ATOM 727 C CA . LEU A 1 88 ? 25.274 3.297 -17.853 1.00 56.75 88 LEU A CA 1
ATOM 728 C C . LEU A 1 88 ? 25.628 3.655 -16.405 1.00 56.75 88 LEU A C 1
ATOM 730 O O . LEU A 1 88 ? 24.803 3.496 -15.502 1.00 56.75 88 LEU A O 1
ATOM 734 N N . GLY A 1 89 ? 26.886 4.027 -16.168 1.00 52.44 89 GLY A N 1
ATOM 735 C CA . GLY A 1 89 ? 27.281 4.705 -14.941 1.00 52.44 89 GLY A CA 1
ATOM 736 C C . GLY A 1 89 ? 26.537 6.035 -14.866 1.00 52.44 89 GLY A C 1
ATOM 737 O O . GLY A 1 89 ? 26.377 6.708 -15.878 1.00 52.44 89 GLY A O 1
ATOM 738 N N . GLY A 1 90 ? 26.050 6.411 -13.683 1.00 50.09 90 GLY A N 1
ATOM 739 C CA . GLY A 1 90 ? 25.330 7.672 -13.449 1.00 50.09 90 GLY A CA 1
ATOM 740 C C . GLY A 1 90 ? 26.181 8.941 -13.601 1.00 50.09 90 GLY A C 1
ATOM 741 O O . GLY A 1 90 ? 25.792 9.989 -13.107 1.00 50.09 90 GLY A O 1
ATOM 742 N N . SER A 1 91 ? 27.334 8.851 -14.255 1.00 50.91 91 SER A N 1
ATOM 743 C CA . SER A 1 91 ? 28.182 9.961 -14.667 1.00 50.91 91 SER A CA 1
ATOM 744 C C . SER A 1 91 ? 28.933 9.507 -15.920 1.00 50.91 91 SER A C 1
ATOM 746 O O . SER A 1 91 ? 29.308 8.335 -16.001 1.00 50.91 91 SER A O 1
ATOM 748 N N . GLY A 1 92 ? 29.125 10.394 -16.902 1.00 49.84 92 GLY A N 1
ATOM 749 C CA . GLY A 1 92 ? 29.732 10.115 -18.216 1.00 49.84 92 GLY A CA 1
ATOM 750 C C . GLY A 1 92 ? 31.221 9.738 -18.192 1.00 49.84 92 GLY A C 1
ATOM 751 O O . GLY A 1 92 ? 31.933 9.989 -19.157 1.00 49.84 92 GLY A O 1
ATOM 752 N N . ALA A 1 93 ? 31.711 9.165 -17.094 1.00 45.84 93 ALA A N 1
ATOM 753 C CA . ALA A 1 93 ? 33.064 8.656 -16.978 1.00 45.84 93 ALA A CA 1
ATOM 754 C C . ALA A 1 93 ? 33.178 7.317 -17.726 1.00 45.84 93 ALA A C 1
ATOM 756 O O . ALA A 1 93 ? 32.576 6.309 -17.345 1.00 45.84 93 ALA A O 1
ATOM 757 N N . THR A 1 94 ? 33.959 7.321 -18.804 1.00 52.62 94 THR A N 1
ATOM 758 C CA . THR A 1 94 ? 34.375 6.110 -19.517 1.00 52.62 94 THR A CA 1
ATOM 759 C C . THR A 1 94 ? 35.338 5.300 -18.647 1.00 52.62 94 THR A C 1
ATOM 761 O O . THR A 1 94 ? 36.185 5.857 -17.953 1.00 52.62 94 THR A O 1
ATOM 764 N N . THR A 1 95 ? 35.217 3.972 -18.684 1.00 48.66 95 THR A N 1
ATOM 765 C CA . THR A 1 95 ? 36.204 3.055 -18.099 1.00 48.66 95 THR A CA 1
ATOM 766 C C . THR A 1 95 ? 37.117 2.533 -19.208 1.00 48.66 95 THR A C 1
ATOM 768 O O . THR A 1 95 ? 36.630 2.091 -20.246 1.00 48.66 95 THR A O 1
ATOM 771 N N . SER A 1 96 ? 38.435 2.606 -19.011 1.00 60.94 96 SER A N 1
ATOM 772 C CA . SER A 1 96 ? 39.436 2.186 -20.008 1.00 60.94 96 SER A CA 1
ATOM 773 C C . SER A 1 96 ? 39.713 0.677 -20.007 1.00 60.94 96 SER A C 1
ATOM 775 O O . SER A 1 96 ? 40.571 0.213 -20.751 1.00 60.94 96 SER A O 1
ATOM 777 N N . TYR A 1 97 ? 39.024 -0.098 -19.164 1.00 56.31 97 TYR A N 1
ATOM 778 C CA . TYR A 1 97 ? 39.193 -1.547 -19.060 1.00 56.31 97 TYR A CA 1
ATOM 779 C C . TYR A 1 97 ? 37.842 -2.266 -18.981 1.00 56.31 97 TYR A C 1
ATOM 781 O O . TYR A 1 97 ? 36.820 -1.697 -18.594 1.00 56.31 97 TYR A O 1
ATOM 789 N N . ILE A 1 98 ? 37.825 -3.545 -19.361 1.00 64.88 98 ILE A N 1
ATOM 790 C CA . ILE A 1 98 ? 36.604 -4.353 -19.357 1.00 64.88 98 ILE A CA 1
ATOM 791 C C . ILE A 1 98 ? 36.215 -4.664 -17.909 1.00 64.88 98 ILE A C 1
ATOM 793 O O . ILE A 1 98 ? 36.922 -5.380 -17.202 1.00 64.88 98 ILE A O 1
ATOM 797 N N . LEU A 1 99 ? 35.060 -4.162 -17.465 1.00 59.84 99 LEU A N 1
ATOM 798 C CA . LEU A 1 99 ? 34.500 -4.554 -16.175 1.00 59.84 99 LEU A CA 1
ATOM 799 C C . LEU A 1 99 ? 33.965 -5.995 -16.251 1.00 59.84 99 LEU A C 1
ATOM 801 O O . LEU A 1 99 ? 33.144 -6.283 -17.129 1.00 59.84 99 LEU A O 1
ATOM 805 N N . PRO A 1 100 ? 34.354 -6.891 -15.324 1.00 55.47 100 PRO A N 1
ATOM 806 C CA . PRO A 1 100 ? 33.861 -8.260 -15.311 1.00 55.47 100 PRO A CA 1
ATOM 807 C C . PRO A 1 100 ? 32.334 -8.292 -15.174 1.00 55.47 100 PRO A C 1
ATOM 809 O O . PRO A 1 100 ? 31.723 -7.597 -14.352 1.00 55.47 100 PRO A O 1
ATOM 812 N N . ARG A 1 101 ? 31.696 -9.105 -16.020 1.00 57.22 101 ARG A N 1
ATOM 813 C CA . ARG A 1 101 ? 30.239 -9.213 -16.100 1.00 57.22 101 ARG A 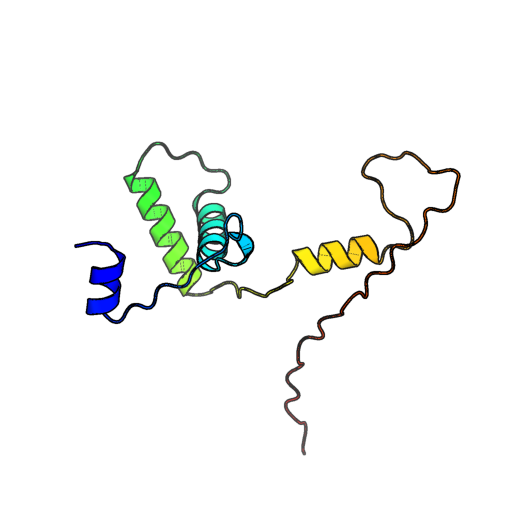CA 1
ATOM 814 C C . ARG A 1 101 ? 29.734 -10.002 -14.893 1.00 57.22 101 ARG A C 1
ATOM 816 O O . ARG A 1 101 ? 29.936 -11.209 -14.818 1.00 57.22 101 ARG A O 1
ATOM 823 N N . ARG A 1 102 ? 29.034 -9.357 -13.953 1.00 55.91 102 ARG A N 1
ATOM 824 C CA . ARG A 1 102 ? 28.312 -10.091 -12.901 1.00 55.91 102 ARG A CA 1
ATOM 825 C C . ARG A 1 102 ? 27.134 -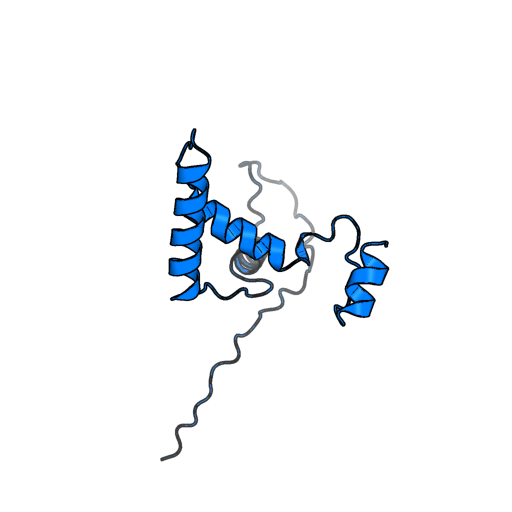10.816 -13.554 1.00 55.91 102 ARG A C 1
ATOM 827 O O . ARG A 1 102 ? 26.111 -10.196 -13.835 1.00 55.91 102 ARG A O 1
ATOM 834 N N . ILE A 1 103 ? 27.288 -12.109 -13.831 1.00 54.59 103 ILE A N 1
ATOM 835 C CA . ILE A 1 103 ? 26.214 -12.949 -14.368 1.00 54.59 103 ILE A CA 1
ATOM 836 C C . ILE A 1 103 ? 25.183 -13.139 -13.251 1.00 54.59 103 ILE A C 1
ATOM 838 O O . ILE A 1 103 ? 25.323 -14.007 -12.396 1.00 54.59 103 ILE A O 1
ATOM 842 N N . ARG A 1 104 ? 24.151 -12.294 -13.216 1.00 53.38 104 ARG A N 1
ATOM 843 C CA . ARG A 1 104 ? 22.884 -12.668 -12.582 1.00 53.38 104 ARG A CA 1
ATOM 844 C C . ARG A 1 104 ? 21.987 -13.246 -13.664 1.00 53.38 104 ARG A C 1
ATOM 846 O O . ARG A 1 104 ? 21.859 -12.643 -14.729 1.00 53.38 104 ARG A O 1
ATOM 853 N N . SER A 1 105 ? 21.383 -14.400 -13.392 1.00 53.03 105 SER A N 1
ATOM 854 C CA . SER A 1 105 ? 20.317 -14.940 -14.229 1.00 53.03 105 SER A CA 1
ATOM 855 C C . SER A 1 105 ? 19.172 -13.928 -14.241 1.00 53.03 105 SER A C 1
ATOM 857 O O . SER A 1 105 ? 18.535 -13.664 -13.222 1.00 53.03 105 SER A O 1
ATOM 859 N N . VAL A 1 106 ? 18.947 -13.297 -15.392 1.00 55.09 106 VAL A N 1
ATOM 860 C CA . VAL A 1 106 ? 17.735 -12.513 -15.621 1.00 55.09 106 VAL A CA 1
ATOM 861 C C . VAL A 1 106 ? 16.611 -13.536 -15.724 1.00 55.09 106 VAL A C 1
ATOM 863 O O . VAL A 1 106 ? 16.444 -14.177 -16.758 1.00 55.09 106 VAL A O 1
ATOM 866 N N . HIS A 1 107 ? 15.895 -13.768 -14.625 1.00 52.06 107 HIS A N 1
ATOM 867 C CA . HIS A 1 107 ? 14.663 -14.544 -14.676 1.00 52.06 107 HIS A CA 1
ATOM 868 C C . HIS A 1 107 ? 13.619 -13.687 -15.383 1.00 52.06 107 HIS A C 1
ATOM 870 O O . HIS A 1 107 ? 13.055 -12.759 -14.804 1.00 52.06 107 HIS A O 1
ATOM 876 N N . PHE A 1 108 ? 13.383 -13.980 -16.658 1.00 49.62 108 PHE A N 1
ATOM 877 C CA . PHE A 1 108 ? 12.225 -13.454 -17.358 1.00 49.62 108 PHE A CA 1
ATOM 878 C C . PHE A 1 108 ? 10.985 -14.085 -16.727 1.00 49.62 108 PHE A C 1
ATOM 880 O O . PHE A 1 108 ? 10.683 -15.251 -16.971 1.00 49.62 108 PHE A O 1
ATOM 887 N N . TYR A 1 109 ? 10.266 -13.327 -15.902 1.00 46.62 109 TYR A N 1
ATOM 888 C CA . TYR A 1 109 ? 8.901 -13.692 -15.547 1.00 46.62 109 TYR A CA 1
ATOM 889 C C . TYR A 1 109 ? 8.064 -13.622 -16.832 1.00 46.62 109 TYR A C 1
ATOM 891 O O . TYR A 1 109 ? 7.728 -12.531 -17.297 1.00 46.62 109 TYR A O 1
ATOM 899 N N . LYS A 1 110 ? 7.784 -14.777 -17.449 1.00 45.91 110 LYS A N 1
ATOM 900 C CA . LYS A 1 110 ? 6.739 -14.891 -18.471 1.00 45.91 110 LYS A CA 1
ATOM 901 C C . LYS A 1 110 ? 5.400 -14.777 -17.737 1.00 45.91 110 LYS A C 1
ATOM 903 O O . LYS A 1 110 ? 5.130 -15.632 -16.894 1.00 45.91 110 LYS A O 1
ATOM 908 N N . PRO A 1 111 ? 4.559 -13.770 -18.028 1.00 44.31 111 PRO A N 1
ATOM 909 C CA . PRO A 1 111 ? 3.170 -13.823 -17.598 1.00 44.31 111 PRO A CA 1
ATOM 910 C C . PRO A 1 111 ? 2.565 -15.100 -18.183 1.00 44.31 111 PRO A C 1
ATOM 912 O O . PRO A 1 111 ? 2.778 -15.382 -19.366 1.00 44.31 111 PRO A O 1
ATOM 915 N N . ALA A 1 112 ? 1.856 -15.884 -17.372 1.00 46.50 112 ALA A N 1
ATOM 916 C CA . ALA A 1 112 ? 1.036 -16.966 -17.893 1.00 46.50 112 ALA A CA 1
ATOM 917 C C . ALA A 1 112 ? 0.015 -16.333 -18.848 1.00 46.50 112 ALA A C 1
ATOM 919 O O . ALA A 1 112 ? -0.883 -15.610 -18.422 1.00 46.50 112 ALA A O 1
ATOM 920 N N . GLY A 1 113 ? 0.226 -16.497 -20.153 1.00 39.56 113 GLY A N 1
ATOM 921 C CA . GLY A 1 113 ? -0.752 -16.089 -21.146 1.00 39.56 113 GLY A CA 1
ATOM 922 C C . GLY A 1 113 ? -1.976 -16.973 -20.970 1.00 39.56 113 GLY A C 1
ATOM 923 O O . GLY A 1 113 ? -1.841 -18.196 -21.000 1.00 39.56 113 GLY A O 1
ATOM 924 N N . ASN A 1 114 ? -3.145 -16.363 -20.776 1.00 45.59 114 ASN A N 1
ATOM 925 C CA . ASN A 1 114 ? -4.419 -17.063 -20.863 1.00 45.59 114 ASN A CA 1
ATOM 926 C C . ASN A 1 114 ? -4.511 -17.699 -22.254 1.00 45.59 114 ASN A C 1
ATOM 928 O O . ASN A 1 114 ? -4.828 -17.037 -23.239 1.00 45.59 114 ASN A O 1
ATOM 932 N N . THR A 1 115 ? -4.189 -18.984 -22.336 1.00 42.66 115 THR A N 1
ATOM 933 C CA . THR A 1 115 ? -4.458 -19.828 -23.494 1.00 42.66 115 THR A CA 1
ATOM 934 C C . THR A 1 115 ? -5.912 -20.261 -23.374 1.00 42.66 115 THR A C 1
ATOM 936 O O . THR A 1 115 ? -6.221 -21.366 -22.946 1.00 42.66 115 THR A O 1
ATOM 939 N N . THR A 1 116 ? -6.837 -19.358 -23.698 1.00 40.94 116 THR A N 1
ATOM 940 C CA . THR A 1 116 ? -8.188 -19.777 -24.078 1.00 40.94 116 THR A CA 1
ATOM 941 C C . THR A 1 116 ? -8.078 -20.402 -25.460 1.00 40.94 116 THR A C 1
ATOM 943 O O . THR A 1 116 ? -7.755 -19.720 -26.432 1.00 40.94 116 THR A O 1
ATOM 946 N N . GLY A 1 117 ? -8.241 -21.724 -25.498 1.00 35.97 117 GLY A N 1
ATOM 947 C CA . GLY A 1 117 ? -8.147 -22.547 -26.693 1.00 35.97 117 GLY A CA 1
ATOM 948 C C . GLY A 1 117 ? -9.091 -22.074 -27.794 1.00 35.97 117 GLY A C 1
ATOM 949 O O . GLY A 1 117 ? -10.287 -21.909 -27.579 1.00 35.97 117 GLY A O 1
ATOM 950 N N . LEU A 1 118 ? -8.529 -21.888 -28.985 1.00 37.62 118 LEU A N 1
ATOM 951 C CA . LEU A 1 118 ? -9.265 -21.963 -30.238 1.00 37.62 118 LEU A CA 1
ATOM 952 C C . LEU A 1 118 ? -9.428 -23.451 -30.560 1.00 37.62 118 LEU A C 1
ATOM 954 O O . LEU A 1 118 ? -8.496 -24.084 -31.050 1.00 37.62 118 LEU A O 1
ATOM 958 N N . GLY A 1 119 ? -10.587 -24.002 -30.213 1.00 36.47 119 GLY A N 1
ATOM 959 C CA . GLY A 1 119 ? -11.103 -25.242 -30.779 1.00 36.47 119 GLY A CA 1
ATOM 960 C C . GLY A 1 119 ? -12.388 -24.905 -31.525 1.00 36.47 119 GLY A C 1
ATOM 961 O O . GLY A 1 119 ? -13.408 -24.679 -30.881 1.00 36.47 119 GLY A O 1
ATOM 962 N N . ASN A 1 120 ? -12.292 -24.822 -32.850 1.00 39.31 120 ASN A N 1
ATOM 963 C CA . ASN A 1 120 ? -13.399 -25.009 -33.786 1.00 39.31 120 ASN A CA 1
ATOM 964 C C . ASN A 1 120 ? -13.065 -26.251 -34.608 1.00 39.31 120 ASN A C 1
ATOM 966 O O . ASN A 1 120 ? -11.882 -26.352 -35.012 1.00 39.31 120 ASN A O 1
#

Secondary structure (DSSP, 8-state):
--HHHHHHHTT-PPPPPPTT-GGG-HHHHHHHHHHHHHHTT-----HHHHHHHHHHHHHHHHHSPPP--TT-HHHHHHHHHHHSSS---SS----SS-----------------------

Foldseek 3Di:
DDPVVVCVVVVHDDDDQDVVNVVVVPVVVVVVVLCCQLDPPHDDDDPVSSVVSSVVSVVVCVVPPDDDDDCPPVVVVVLVCLPPPDNPDPDPDDDPDDDDRPDDPSPPPDDPPPCPDPDD

Radius of gyration: 22.46 Å; Cα contacts (8 Å, |Δi|>4): 31; chains: 1; bounding box: 53×47×62 Å

Sequence (120 aa):
YSIVQWCAEHGILLLSTPNAGSWLNMAESVQRIIKARALAGQHVYDVEILKDWFRDTIDAWNRHPTPFVWGGKRHARRDRAYARRHRLGGSGATTSYILPRRIRSVHFYKPAGNTTGLGN

Nearest PDB structures (foldseek):
  8beh-assembly1_n  TM=3.433E-01  e=3.834E+00  Arabidopsis thaliana
  6tbm-assembly1_I  TM=3.224E-01  e=5.237E+00  Komagataella phaffii GS115